Protein AF-A0A7C4RZB6-F1 (afdb_monomer_lite)

Foldseek 3Di:
DDDPCPVVVVLVLDDPDDDQDFDWDPPPDPDIDGDVVSVVVSVVVVVVCVVPDDDDDVVVVVVSVPPDDDD

Structure (mmCIF, N/CA/C/O backbone):
data_AF-A0A7C4RZB6-F1
#
_entry.id   AF-A0A7C4RZB6-F1
#
loop_
_atom_site.group_PDB
_atom_site.id
_atom_site.type_symbol
_atom_site.label_atom_id
_atom_site.label_alt_id
_atom_site.label_comp_id
_atom_site.label_asym_id
_atom_site.label_entity_id
_atom_site.label_seq_id
_atom_site.pdbx_PDB_ins_code
_atom_site.Cartn_x
_atom_site.Cartn_y
_atom_site.Cartn_z
_atom_site.occupancy
_atom_site.B_iso_or_equiv
_atom_site.auth_seq_id
_atom_site.auth_comp_id
_atom_site.auth_asym_id
_atom_site.auth_atom_id
_atom_site.pdbx_PDB_model_num
ATOM 1 N N . SER A 1 1 ? 11.453 -2.308 12.399 1.00 63.94 1 SER A N 1
ATOM 2 C CA . SER A 1 1 ? 10.966 -1.533 11.244 1.00 63.94 1 SER A CA 1
ATOM 3 C C . SER A 1 1 ? 10.070 -0.471 11.826 1.00 63.94 1 SER A C 1
ATOM 5 O O . SER A 1 1 ? 9.248 -0.880 12.625 1.00 63.94 1 SER A O 1
ATOM 7 N N . GLY A 1 2 ? 10.294 0.813 11.536 1.00 70.88 2 GLY A N 1
ATOM 8 C CA . GLY A 1 2 ? 9.354 1.880 11.884 1.00 70.88 2 GLY A CA 1
ATOM 9 C C . GLY A 1 2 ? 8.372 2.046 10.728 1.00 70.88 2 GLY A C 1
ATOM 10 O O . GLY A 1 2 ? 8.795 2.476 9.660 1.00 70.88 2 GLY A O 1
ATOM 11 N N . THR A 1 3 ? 7.123 1.622 10.883 1.00 77.00 3 THR A N 1
ATOM 12 C CA . THR A 1 3 ? 6.055 1.850 9.898 1.00 77.00 3 THR A CA 1
ATOM 13 C C . THR A 1 3 ? 5.077 2.899 10.414 1.00 77.00 3 THR A C 1
ATOM 15 O O . THR A 1 3 ? 4.972 3.107 11.619 1.00 77.00 3 THR A O 1
ATOM 18 N N . ASP A 1 4 ? 4.329 3.545 9.520 1.00 80.75 4 ASP A N 1
ATOM 19 C CA . ASP A 1 4 ? 3.414 4.642 9.869 1.00 80.75 4 ASP A CA 1
ATOM 20 C C . ASP A 1 4 ? 2.345 4.243 10.902 1.00 80.75 4 ASP A C 1
ATOM 22 O O . ASP A 1 4 ? 1.806 5.081 11.614 1.00 80.75 4 ASP A O 1
ATOM 26 N N . THR A 1 5 ? 2.029 2.949 11.008 1.00 84.81 5 THR A N 1
ATOM 27 C CA . THR A 1 5 ? 1.042 2.425 11.969 1.00 84.81 5 THR A CA 1
ATOM 28 C C . THR A 1 5 ? 1.660 1.981 13.298 1.00 84.81 5 THR A C 1
ATOM 30 O O . THR A 1 5 ? 0.939 1.544 14.192 1.00 84.81 5 THR A O 1
ATOM 33 N N . ASP A 1 6 ? 2.975 2.110 13.488 1.00 83.88 6 ASP A N 1
ATOM 34 C CA . ASP A 1 6 ? 3.589 1.656 14.734 1.00 83.88 6 ASP A CA 1
ATOM 35 C C . ASP A 1 6 ? 3.082 2.435 15.949 1.00 83.88 6 ASP A C 1
ATOM 37 O O . ASP A 1 6 ? 2.884 1.838 17.002 1.00 83.88 6 ASP A O 1
ATOM 41 N N . GLU A 1 7 ? 2.792 3.728 15.818 1.00 83.69 7 GLU A N 1
ATOM 42 C CA . GLU A 1 7 ? 2.268 4.522 16.935 1.00 83.69 7 GLU A CA 1
ATOM 43 C C . GLU A 1 7 ? 0.863 4.088 17.361 1.00 83.69 7 GLU A C 1
ATOM 45 O O . GLU A 1 7 ? 0.522 4.161 18.541 1.00 83.69 7 GLU A O 1
ATOM 50 N N . VAL A 1 8 ? 0.062 3.545 16.439 1.00 85.25 8 VAL A N 1
ATOM 51 C CA . VAL A 1 8 ? -1.285 3.051 16.753 1.00 85.25 8 VAL A CA 1
ATOM 52 C C . VAL A 1 8 ? -1.236 1.946 17.805 1.00 85.25 8 VAL A C 1
ATOM 54 O O . VAL A 1 8 ? -2.078 1.919 18.707 1.00 85.25 8 VAL A O 1
ATOM 57 N N . GLN A 1 9 ? -0.217 1.084 17.755 1.00 77.31 9 GLN A N 1
ATOM 58 C CA . GLN A 1 9 ? -0.037 0.006 18.731 1.00 77.31 9 GLN A CA 1
ATOM 59 C C . GLN A 1 9 ? 0.229 0.534 20.155 1.00 77.31 9 GLN A C 1
ATOM 61 O O . GLN A 1 9 ? -0.032 -0.167 21.132 1.00 77.31 9 GLN A O 1
ATOM 66 N N . LEU A 1 10 ? 0.717 1.774 20.288 1.00 84.00 10 LEU A N 1
ATOM 67 C CA . LEU A 1 10 ? 1.048 2.402 21.570 1.00 84.00 10 LEU A CA 1
ATOM 68 C C . LEU A 1 10 ? -0.169 3.025 22.264 1.00 84.00 10 LEU A C 1
ATOM 70 O O . LEU A 1 10 ? -0.129 3.247 23.471 1.00 84.00 10 LEU A O 1
ATOM 74 N N . THR A 1 11 ? -1.257 3.277 21.531 1.00 84.50 11 THR A N 1
ATOM 75 C CA . THR A 1 11 ? -2.415 4.047 22.020 1.00 84.50 11 THR A CA 1
ATOM 76 C C . THR A 1 11 ? -3.214 3.354 23.128 1.00 84.50 11 THR A C 1
ATOM 78 O O . THR A 1 11 ? -3.949 4.025 23.839 1.00 84.50 11 THR A O 1
ATOM 81 N N . ARG A 1 12 ? -3.095 2.024 23.295 1.00 83.31 12 ARG A N 1
ATOM 82 C CA . ARG A 1 12 ? -3.799 1.184 24.301 1.00 83.31 12 ARG A CA 1
ATOM 83 C C . ARG A 1 12 ? -5.335 1.291 24.336 1.00 83.31 12 ARG A C 1
ATOM 85 O O . ARG A 1 12 ? -5.956 0.699 25.212 1.00 83.31 12 ARG A O 1
ATOM 92 N N . ILE A 1 13 ? -5.946 1.984 23.376 1.00 84.00 13 ILE A N 1
ATOM 93 C CA . ILE A 1 13 ? -7.393 2.272 23.345 1.00 84.00 13 ILE A CA 1
ATOM 94 C C . ILE A 1 13 ? -8.102 1.649 22.137 1.00 84.00 13 ILE A C 1
ATOM 96 O O . ILE A 1 13 ? -9.305 1.810 21.986 1.00 84.00 13 ILE A O 1
ATOM 100 N N . GLY A 1 14 ? -7.368 0.904 21.300 1.00 80.62 14 GLY A N 1
ATOM 101 C CA . GLY A 1 14 ? -7.908 0.207 20.133 1.00 80.62 14 GLY A CA 1
ATOM 102 C C . GLY A 1 14 ? -8.409 1.169 19.055 1.00 80.62 14 GLY A C 1
ATOM 103 O O . GLY A 1 14 ? -9.595 1.468 18.980 1.00 80.62 14 GLY A O 1
ATOM 104 N N . VAL A 1 15 ? -7.515 1.625 18.177 1.00 83.88 15 VAL A N 1
ATOM 105 C CA . VAL A 1 15 ? -7.885 2.472 17.033 1.00 83.88 15 VAL A CA 1
ATOM 106 C C . VAL A 1 15 ? -8.132 1.589 15.810 1.00 83.88 15 VAL A C 1
ATOM 108 O O . VAL A 1 15 ? -7.298 0.751 15.461 1.00 83.88 15 VAL A O 1
ATOM 111 N N . LYS A 1 16 ? -9.280 1.765 15.142 1.00 83.62 16 LYS A N 1
ATOM 112 C CA . LYS A 1 16 ? -9.525 1.144 13.833 1.00 83.62 16 LYS A CA 1
ATOM 113 C C . LYS A 1 16 ? -8.535 1.747 12.835 1.00 83.62 16 LYS A C 1
ATOM 115 O O . LYS A 1 16 ? -8.663 2.912 12.469 1.00 83.62 16 LYS A O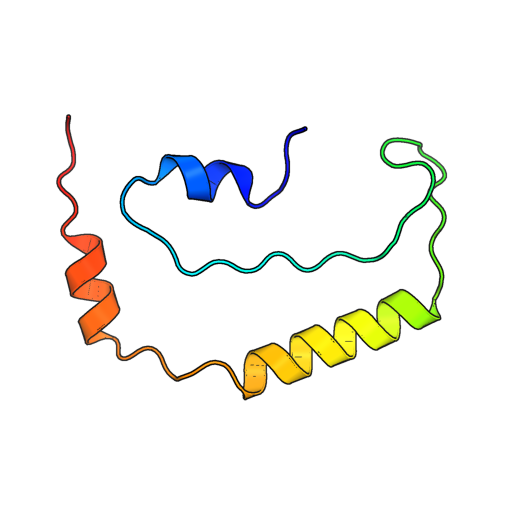 1
ATOM 120 N N . THR A 1 17 ? -7.557 0.962 12.397 1.00 85.94 17 THR A N 1
ATOM 121 C CA . THR A 1 17 ? -6.513 1.431 11.481 1.00 85.94 17 THR A CA 1
ATOM 122 C C . THR A 1 17 ? -6.306 0.449 10.343 1.00 85.94 17 THR A C 1
ATOM 124 O O . THR A 1 17 ? -6.319 -0.765 10.536 1.00 85.94 17 THR A O 1
ATOM 127 N N . ALA A 1 18 ? -6.090 0.997 9.153 1.00 88.12 18 ALA A N 1
ATOM 128 C CA . ALA A 1 18 ? -5.646 0.264 7.984 1.00 88.12 18 ALA A CA 1
ATOM 129 C C . ALA A 1 18 ? -4.408 0.957 7.410 1.00 88.12 18 ALA A C 1
ATOM 131 O O . ALA A 1 18 ? -4.361 2.184 7.336 1.00 88.12 18 ALA A O 1
ATOM 132 N N . LEU A 1 19 ? -3.429 0.160 6.987 1.00 90.69 19 LEU A N 1
ATOM 133 C CA . LEU A 1 19 ? -2.247 0.626 6.271 1.00 90.69 19 LEU A CA 1
ATOM 134 C C . LEU A 1 19 ? -2.320 0.126 4.831 1.00 90.69 19 LEU A C 1
ATOM 136 O O . LEU A 1 19 ? -2.530 -1.063 4.590 1.00 90.69 19 LEU A O 1
ATOM 140 N N . ILE A 1 20 ? -2.136 1.036 3.879 1.00 92.69 20 ILE A N 1
ATOM 141 C CA . ILE A 1 20 ? -2.103 0.732 2.449 1.00 92.69 20 ILE A CA 1
ATOM 142 C C . ILE A 1 20 ? -0.738 1.162 1.918 1.00 92.69 20 ILE A C 1
ATOM 144 O O . ILE A 1 20 ? -0.281 2.270 2.187 1.00 92.69 20 ILE A O 1
ATOM 148 N N . SER A 1 21 ? -0.082 0.290 1.158 1.00 93.56 21 SER A N 1
ATOM 149 C CA . SER A 1 21 ? 1.256 0.542 0.619 1.00 93.56 21 SER A CA 1
ATOM 150 C C . SER A 1 21 ? 1.324 0.217 -0.867 1.00 93.56 21 SER A C 1
ATOM 152 O O . SER A 1 21 ? 0.569 -0.612 -1.375 1.00 93.56 21 SER A O 1
ATOM 154 N N . ILE A 1 22 ? 2.258 0.862 -1.564 1.00 96.69 22 ILE A N 1
ATOM 155 C CA . ILE A 1 22 ? 2.605 0.541 -2.950 1.00 96.69 22 ILE A CA 1
ATOM 156 C C . ILE A 1 22 ? 3.799 -0.425 -2.914 1.00 96.69 22 ILE A C 1
ATOM 158 O O . ILE A 1 22 ? 4.785 -0.128 -2.234 1.00 96.69 22 ILE A O 1
ATOM 162 N N . PRO A 1 23 ? 3.750 -1.572 -3.616 1.00 95.06 23 PRO A N 1
ATOM 163 C CA . PRO A 1 23 ? 4.889 -2.472 -3.727 1.00 95.06 23 PRO A CA 1
ATOM 164 C C . PRO A 1 23 ? 6.135 -1.755 -4.262 1.00 95.06 23 PRO A C 1
ATOM 166 O O . PRO A 1 23 ? 6.112 -1.106 -5.309 1.00 95.06 23 PRO A O 1
ATOM 169 N N . LEU A 1 24 ? 7.242 -1.910 -3.540 1.00 95.56 24 LEU A N 1
ATOM 170 C CA . LEU A 1 24 ? 8.483 -1.174 -3.758 1.00 95.56 24 LEU A CA 1
ATOM 171 C C . LEU A 1 24 ? 9.692 -2.117 -3.728 1.00 95.56 24 LEU A C 1
ATOM 173 O O . LEU A 1 24 ? 9.764 -3.036 -2.911 1.00 95.56 24 LEU A O 1
ATOM 177 N N . LYS A 1 25 ? 10.684 -1.855 -4.586 1.00 96.81 25 LYS A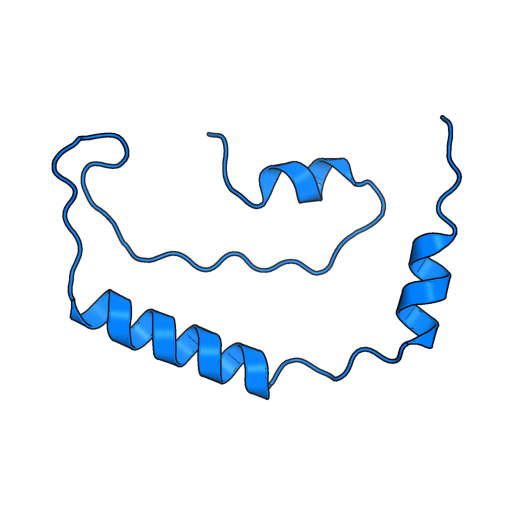 N 1
ATOM 178 C CA . LYS A 1 25 ? 12.036 -2.421 -4.489 1.00 96.81 25 LYS A CA 1
ATOM 179 C C . LYS A 1 25 ? 13.041 -1.354 -4.062 1.00 96.81 25 LYS A C 1
ATOM 181 O O . LYS A 1 25 ? 13.006 -0.236 -4.569 1.00 96.81 25 LYS A O 1
ATOM 186 N N . TYR A 1 26 ? 13.995 -1.778 -3.229 1.00 95.69 26 TYR A N 1
ATOM 187 C CA . TYR A 1 26 ? 15.108 -0.966 -2.719 1.00 95.69 26 TYR A CA 1
ATOM 188 C C . TYR A 1 26 ? 14.686 0.158 -1.766 1.00 95.69 26 TYR A C 1
ATOM 190 O O . TYR A 1 26 ? 15.235 1.251 -1.831 1.00 95.69 26 TYR A O 1
ATOM 198 N N . MET A 1 27 ? 13.759 -0.127 -0.849 1.00 92.12 27 MET A N 1
ATOM 199 C CA . MET A 1 27 ? 13.393 0.804 0.227 1.00 92.12 27 MET A CA 1
ATOM 200 C C . MET A 1 27 ? 14.645 1.357 0.936 1.00 92.12 27 MET A C 1
ATOM 202 O O . MET A 1 27 ? 15.585 0.599 1.194 1.00 92.12 27 MET A O 1
ATOM 206 N N . HIS A 1 28 ? 14.657 2.665 1.211 1.00 92.81 28 HIS A N 1
ATOM 207 C CA . HIS A 1 28 ? 15.781 3.423 1.795 1.00 92.81 28 HIS A CA 1
ATOM 208 C C . HIS A 1 28 ? 17.005 3.612 0.889 1.00 92.81 28 HIS A C 1
ATOM 210 O O . HIS A 1 28 ? 18.074 4.002 1.361 1.00 92.81 28 HIS A O 1
ATOM 216 N N . ASN A 1 29 ? 16.873 3.369 -0.412 1.00 96.12 29 ASN A N 1
ATOM 217 C CA . ASN A 1 29 ? 17.899 3.739 -1.382 1.00 96.12 29 ASN A CA 1
ATOM 218 C C . ASN A 1 29 ? 17.478 5.028 -2.097 1.00 96.12 29 ASN A C 1
ATOM 220 O O . ASN A 1 29 ? 16.293 5.228 -2.327 1.00 96.12 29 ASN A O 1
ATOM 224 N N . PRO A 1 30 ? 18.417 5.886 -2.532 1.00 96.44 30 PRO A N 1
ATOM 225 C CA . PRO A 1 30 ? 18.068 7.081 -3.308 1.00 96.44 30 PRO A CA 1
ATOM 226 C C . PRO A 1 30 ? 17.421 6.752 -4.666 1.00 96.44 30 PRO A C 1
ATOM 228 O O . PRO A 1 30 ? 16.809 7.619 -5.282 1.00 96.44 30 PRO A O 1
ATOM 231 N N . TYR A 1 31 ? 17.558 5.505 -5.134 1.00 96.31 31 TYR A N 1
ATOM 232 C CA . TYR A 1 31 ? 16.967 5.007 -6.372 1.00 96.31 31 TYR A CA 1
ATOM 233 C C . TYR A 1 31 ? 16.002 3.861 -6.077 1.00 96.31 31 TYR A C 1
ATOM 235 O O . TYR A 1 31 ? 16.373 2.686 -6.049 1.00 96.31 31 TYR A O 1
ATOM 243 N N . GLU A 1 32 ? 14.750 4.233 -5.873 1.00 97.00 32 GLU A N 1
ATOM 244 C CA . GLU A 1 32 ? 13.646 3.325 -5.598 1.00 97.00 32 GLU A CA 1
ATOM 245 C C . GLU A 1 32 ? 12.937 2.899 -6.889 1.00 97.00 32 GLU A C 1
ATOM 247 O O . GLU A 1 32 ? 12.905 3.634 -7.879 1.00 97.00 32 GLU A O 1
ATOM 252 N N . LYS A 1 33 ? 12.388 1.678 -6.908 1.00 97.62 33 LYS A N 1
ATOM 253 C CA . LYS A 1 33 ? 11.696 1.140 -8.088 1.00 97.62 33 LYS A CA 1
ATOM 254 C C . LYS A 1 33 ? 10.314 0.620 -7.733 1.00 97.62 33 LYS A C 1
ATOM 256 O O . LYS A 1 33 ? 10.180 -0.287 -6.915 1.00 97.62 33 LYS A O 1
ATOM 261 N N . ILE A 1 34 ? 9.325 1.121 -8.458 1.00 97.75 34 ILE A N 1
ATOM 262 C CA . ILE A 1 34 ? 7.917 0.733 -8.365 1.00 97.75 34 ILE A CA 1
ATOM 263 C C . ILE A 1 34 ? 7.360 0.411 -9.755 1.00 97.75 34 ILE A C 1
ATOM 265 O O . ILE A 1 34 ? 8.002 0.686 -10.774 1.00 97.75 34 ILE A O 1
ATOM 269 N N . ILE A 1 35 ? 6.157 -0.156 -9.798 1.00 98.25 35 ILE A N 1
ATOM 270 C CA . ILE A 1 35 ? 5.380 -0.336 -11.026 1.00 98.25 35 ILE A CA 1
ATOM 271 C C . ILE A 1 35 ? 4.293 0.742 -11.057 1.00 98.25 35 ILE A C 1
ATOM 273 O O . ILE A 1 35 ? 3.530 0.879 -10.108 1.00 98.25 35 ILE A O 1
ATOM 277 N N . VAL A 1 36 ? 4.190 1.490 -12.162 1.00 97.94 36 VAL A N 1
ATOM 278 C CA . VAL A 1 36 ? 3.212 2.592 -12.302 1.00 97.94 36 VAL A CA 1
ATOM 279 C C . VAL A 1 36 ? 1.773 2.104 -12.114 1.00 97.94 36 VAL A C 1
ATOM 281 O O . VAL A 1 36 ? 0.988 2.747 -11.427 1.00 97.94 36 VAL A O 1
ATOM 284 N N . LYS A 1 37 ? 1.448 0.923 -12.650 1.00 98.31 37 LYS A N 1
ATOM 285 C CA . LYS A 1 37 ? 0.134 0.291 -12.484 1.00 98.31 37 LYS A CA 1
ATOM 286 C C . LYS A 1 37 ? -0.246 0.082 -11.014 1.00 98.31 37 LYS A C 1
ATOM 288 O O . LYS A 1 37 ? -1.406 0.272 -10.666 1.00 98.31 37 LYS A O 1
ATOM 293 N N . ASP A 1 38 ? 0.712 -0.260 -10.154 1.00 98.25 38 ASP A N 1
ATOM 294 C CA . ASP A 1 38 ? 0.428 -0.466 -8.732 1.00 98.25 38 ASP A CA 1
ATOM 295 C C . ASP A 1 38 ? 0.082 0.860 -8.040 1.00 98.25 38 ASP A C 1
ATOM 297 O O . ASP A 1 38 ? -0.751 0.879 -7.142 1.00 98.25 38 ASP A O 1
ATOM 301 N N . VAL A 1 39 ? 0.638 1.990 -8.498 1.00 98.12 39 VAL A N 1
ATOM 302 C CA . VAL A 1 39 ? 0.248 3.327 -8.014 1.00 98.12 39 VAL A CA 1
ATOM 303 C C . VAL A 1 39 ? -1.220 3.605 -8.338 1.00 98.12 39 VAL A C 1
ATOM 305 O O . VAL A 1 39 ? -1.983 4.027 -7.470 1.00 98.12 39 VAL A O 1
ATOM 308 N N . GLU A 1 40 ? -1.626 3.347 -9.582 1.00 98.31 40 GLU A N 1
ATOM 309 C CA . GLU A 1 40 ? -3.001 3.569 -10.037 1.00 98.31 40 GLU A CA 1
ATOM 310 C C . GLU A 1 40 ? -3.997 2.658 -9.316 1.00 98.31 40 GLU A C 1
ATOM 312 O O . GLU A 1 40 ? -5.062 3.105 -8.891 1.00 98.31 40 GLU A O 1
ATOM 317 N N . ASP A 1 41 ? -3.660 1.378 -9.165 1.00 98.19 41 ASP A N 1
ATOM 318 C CA . ASP A 1 41 ? -4.527 0.407 -8.504 1.00 98.19 41 ASP A CA 1
ATOM 319 C C . ASP A 1 41 ? -4.614 0.674 -6.990 1.00 98.19 41 ASP A C 1
ATOM 321 O O . ASP A 1 41 ? -5.707 0.602 -6.424 1.00 98.19 41 ASP A O 1
ATOM 325 N N . THR A 1 42 ? -3.523 1.106 -6.345 1.00 98.06 42 THR A N 1
ATOM 326 C CA . THR A 1 42 ? -3.549 1.575 -4.951 1.00 98.06 42 THR A CA 1
ATOM 327 C C . THR A 1 42 ? -4.395 2.842 -4.788 1.00 98.06 42 THR A C 1
ATOM 329 O O . THR A 1 42 ? -5.156 2.944 -3.826 1.00 98.06 42 THR A O 1
ATOM 332 N N . ALA A 1 43 ? -4.343 3.790 -5.731 1.00 97.38 43 ALA A N 1
ATOM 333 C CA . ALA A 1 43 ? -5.200 4.977 -5.698 1.00 97.38 43 ALA A CA 1
ATOM 334 C C . ALA A 1 43 ? -6.692 4.615 -5.821 1.00 97.38 43 ALA A C 1
ATOM 336 O O . ALA A 1 43 ? -7.524 5.149 -5.085 1.00 97.38 43 ALA A O 1
ATOM 337 N N . LYS A 1 44 ? -7.038 3.660 -6.697 1.00 97.56 44 LYS A N 1
ATOM 338 C CA . LYS A 1 44 ? -8.407 3.125 -6.799 1.00 97.56 44 LYS A CA 1
ATOM 339 C C . LYS A 1 44 ? -8.837 2.437 -5.508 1.00 97.56 44 LYS A C 1
ATOM 341 O O . LYS A 1 44 ? -9.965 2.643 -5.072 1.00 97.56 44 LYS A O 1
ATOM 346 N N . LEU A 1 45 ? -7.954 1.652 -4.887 1.00 96.69 45 LEU A N 1
ATOM 347 C CA . LEU A 1 45 ? -8.227 0.993 -3.610 1.00 96.69 45 LEU A CA 1
ATOM 348 C C . LEU A 1 45 ? -8.491 2.011 -2.494 1.00 96.69 45 LEU A C 1
ATOM 350 O O . LEU A 1 45 ? -9.439 1.836 -1.731 1.00 96.69 45 LEU A O 1
ATOM 354 N N . LEU A 1 46 ? -7.697 3.081 -2.418 1.00 95.62 46 LEU A N 1
ATOM 355 C CA . LEU A 1 46 ? -7.904 4.172 -1.463 1.00 95.62 46 LEU A CA 1
ATOM 356 C C . LEU A 1 46 ? -9.258 4.854 -1.673 1.00 95.62 46 LEU A C 1
ATOM 358 O O . LEU A 1 46 ? -10.021 4.993 -0.721 1.00 95.62 46 LEU A O 1
ATOM 362 N N . ALA A 1 47 ? -9.586 5.222 -2.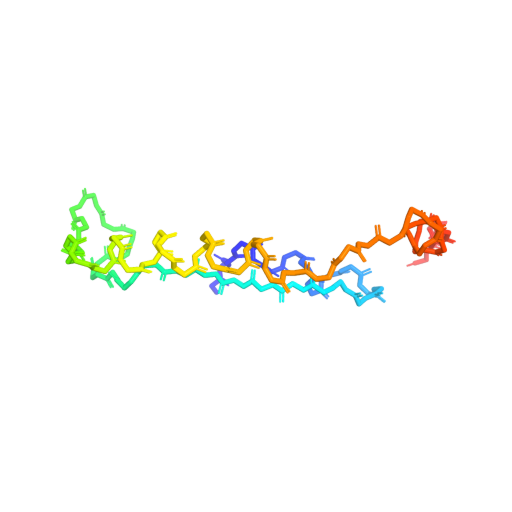915 1.00 96.31 47 ALA A N 1
ATOM 363 C CA . ALA A 1 47 ? -10.865 5.849 -3.242 1.00 96.31 47 ALA A CA 1
ATOM 364 C C . ALA A 1 47 ? -12.053 4.925 -2.933 1.00 96.31 47 ALA A C 1
ATOM 366 O O . ALA A 1 47 ? -13.029 5.349 -2.316 1.00 96.31 47 ALA A O 1
ATOM 367 N N . PHE A 1 48 ? -11.952 3.647 -3.310 1.00 95.56 48 PHE A N 1
ATOM 368 C CA . PHE A 1 48 ? -12.9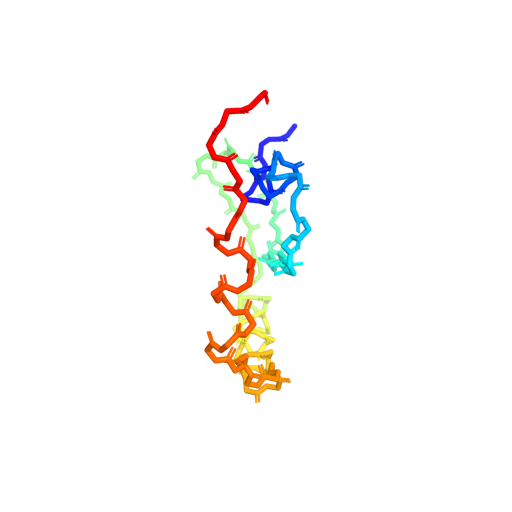52 2.636 -2.986 1.00 95.56 48 PHE A CA 1
ATOM 369 C C . PHE A 1 48 ? -13.143 2.513 -1.473 1.00 95.56 48 PHE A C 1
ATOM 371 O O . PHE A 1 48 ? -14.276 2.540 -1.000 1.00 95.56 48 PHE A O 1
ATOM 378 N N . SER A 1 49 ? -12.046 2.434 -0.717 1.00 93.00 49 SER A N 1
ATOM 379 C CA . SER A 1 49 ? -12.089 2.320 0.741 1.00 93.00 49 SER A CA 1
ATOM 380 C C . SER A 1 49 ? -12.753 3.544 1.364 1.00 93.00 49 SER A C 1
ATOM 382 O O . SER A 1 49 ? -13.677 3.386 2.148 1.00 93.00 49 SER A O 1
ATOM 384 N N . ALA A 1 50 ? -12.363 4.757 0.960 1.00 90.75 50 ALA A N 1
ATOM 385 C CA . ALA A 1 50 ? -12.926 5.998 1.488 1.00 90.75 50 ALA A CA 1
ATOM 386 C C . ALA A 1 50 ? -14.450 6.106 1.295 1.00 90.75 50 ALA A C 1
ATOM 388 O O . ALA A 1 50 ? -15.138 6.580 2.190 1.00 90.75 50 ALA A O 1
ATOM 389 N N . VAL A 1 51 ? -14.982 5.635 0.160 1.00 94.19 51 VAL A N 1
ATOM 390 C CA . VAL A 1 51 ? -16.430 5.662 -0.131 1.00 94.19 51 VAL A CA 1
ATOM 391 C C . VAL A 1 51 ? -17.214 4.597 0.646 1.00 94.19 51 VAL A C 1
ATOM 393 O O . VAL A 1 51 ? -18.401 4.779 0.894 1.00 94.19 51 VAL A O 1
ATOM 396 N N . HIS A 1 52 ? -16.579 3.484 1.017 1.00 90.75 52 HIS A N 1
ATOM 397 C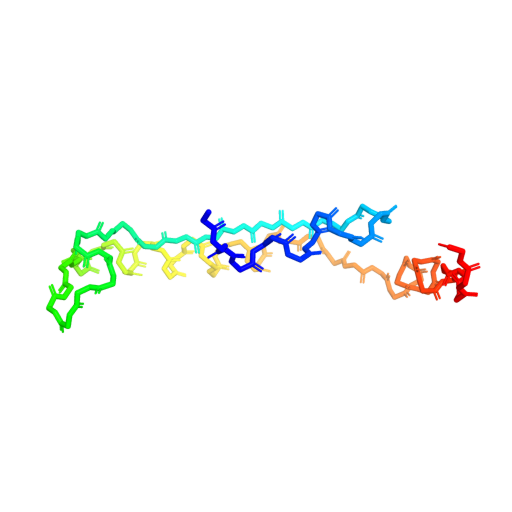 CA . HIS A 1 52 ? -17.246 2.360 1.688 1.00 90.75 52 HIS A CA 1
ATOM 398 C C . HIS A 1 52 ? -16.967 2.292 3.191 1.00 90.75 52 HIS A C 1
ATOM 400 O O . HIS A 1 52 ? -17.472 1.391 3.865 1.00 90.75 52 HIS A O 1
ATOM 406 N N . LEU A 1 53 ? -16.160 3.209 3.729 1.00 86.88 53 LEU A N 1
ATOM 407 C CA . LEU A 1 53 ? -16.010 3.331 5.170 1.00 86.88 53 LEU A CA 1
ATOM 408 C C . LEU A 1 53 ? -17.348 3.792 5.768 1.00 86.88 53 LEU A C 1
ATOM 410 O O . LEU A 1 53 ? -17.955 4.725 5.242 1.00 86.88 53 LEU A O 1
ATOM 414 N N . PRO A 1 54 ? -17.827 3.137 6.840 1.00 81.56 54 PRO A N 1
ATOM 415 C CA . PRO A 1 54 ? -19.041 3.571 7.512 1.00 81.56 54 PRO A CA 1
ATOM 416 C C . PRO A 1 54 ? -18.845 4.988 8.054 1.00 81.56 54 PRO A C 1
ATOM 418 O O . PRO A 1 54 ? -17.755 5.321 8.529 1.00 81.56 54 PRO A O 1
ATOM 421 N N . GLU A 1 55 ? -19.898 5.806 8.004 1.00 72.19 55 GLU A N 1
ATOM 422 C CA . GLU A 1 55 ? -19.906 7.074 8.731 1.00 72.19 55 GLU A CA 1
ATOM 423 C C . GLU A 1 55 ? -19.658 6.780 10.214 1.00 72.19 55 GLU A C 1
ATOM 425 O O . GLU A 1 55 ? -20.273 5.891 10.807 1.00 72.19 55 GLU A O 1
ATOM 430 N N . ILE A 1 56 ? -18.681 7.478 10.790 1.00 66.38 56 ILE A N 1
ATOM 431 C CA . ILE A 1 56 ? -18.439 7.440 12.227 1.00 66.38 56 ILE A CA 1
ATOM 432 C C . ILE A 1 56 ? -19.292 8.556 12.814 1.00 66.38 56 ILE A C 1
ATOM 434 O O . ILE A 1 56 ? -19.030 9.734 12.565 1.00 66.38 56 ILE A O 1
ATOM 438 N N . GLU A 1 57 ? -20.308 8.183 13.584 1.00 61.88 57 GLU A N 1
ATOM 439 C CA . GLU A 1 57 ? -21.117 9.143 14.327 1.00 61.88 57 GLU A CA 1
ATOM 440 C C . GLU A 1 57 ? -20.237 9.876 15.352 1.00 61.88 57 GLU A C 1
ATOM 442 O O . GLU A 1 57 ? -19.453 9.264 16.086 1.00 61.88 57 GLU A O 1
ATOM 447 N N . TYR A 1 58 ? -20.371 11.204 15.429 1.00 58.12 58 TYR A N 1
ATOM 448 C CA . TYR A 1 58 ? -19.555 12.063 16.303 1.00 58.12 58 TYR A CA 1
ATOM 449 C C . TYR A 1 58 ? -19.624 11.678 17.795 1.00 58.12 58 TYR A C 1
ATOM 451 O O . TYR A 1 58 ? -18.72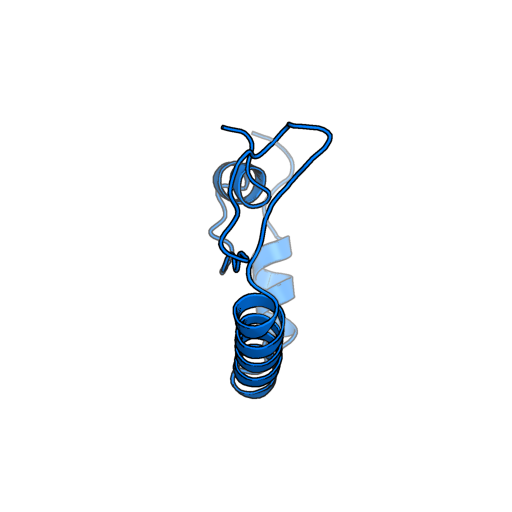2 12.011 18.567 1.00 58.12 58 TYR A O 1
ATOM 459 N N . GLU A 1 59 ? -20.666 10.960 18.209 1.00 57.31 59 GLU A N 1
ATOM 460 C CA . GLU A 1 59 ? -20.863 10.477 19.578 1.00 57.31 59 GLU A CA 1
ATOM 461 C C . GLU A 1 59 ? -19.901 9.335 19.955 1.00 57.31 59 GLU A C 1
ATOM 463 O O . GLU A 1 59 ? -19.424 9.294 21.093 1.00 57.31 59 GLU A O 1
ATOM 468 N N . GLU A 1 60 ? -19.507 8.468 19.008 1.00 58.81 60 GLU A N 1
ATOM 469 C CA . GLU A 1 60 ? -18.475 7.450 19.261 1.00 58.81 60 GLU A CA 1
ATOM 470 C C . GLU A 1 60 ? -17.112 8.109 19.527 1.00 58.81 60 GLU A C 1
ATOM 472 O O . GLU A 1 60 ? -16.402 7.696 20.446 1.00 58.81 60 GLU A O 1
ATOM 477 N N . LEU A 1 61 ? -16.782 9.197 18.818 1.00 56.91 61 LEU A N 1
ATOM 478 C CA . LEU A 1 61 ? -15.518 9.932 18.979 1.00 56.91 61 LEU A CA 1
ATOM 479 C C . LEU A 1 61 ? -15.361 10.566 20.372 1.00 56.91 61 LEU A C 1
ATOM 481 O O . LEU A 1 61 ? -14.256 10.572 20.917 1.00 56.91 61 LEU A O 1
ATOM 485 N N . GLN A 1 62 ? -16.448 11.053 20.984 1.00 55.00 62 GLN A N 1
ATOM 486 C CA . GLN A 1 62 ? -16.396 11.611 22.343 1.00 55.00 62 GLN A CA 1
ATOM 487 C C . GLN A 1 62 ? -16.255 10.542 23.431 1.00 55.00 62 GLN A C 1
ATOM 489 O O . GLN A 1 62 ? -15.627 10.799 24.458 1.00 55.00 62 GLN A O 1
ATOM 494 N N . SER A 1 63 ? -16.776 9.332 23.204 1.00 54.28 63 SER A N 1
ATOM 495 C CA . SER A 1 63 ? -16.577 8.217 24.138 1.00 54.28 63 SER A CA 1
ATOM 496 C C . SER A 1 63 ? -15.108 7.769 24.188 1.00 54.28 63 SER A C 1
ATOM 498 O O . SER A 1 63 ? -14.579 7.502 25.269 1.00 54.28 63 SER A O 1
ATOM 500 N N . ILE A 1 64 ? -14.417 7.793 23.040 1.00 57.97 64 ILE A N 1
ATOM 501 C CA . ILE A 1 64 ? -13.005 7.405 22.889 1.00 57.97 64 ILE A CA 1
ATOM 502 C C . ILE A 1 64 ? -12.063 8.474 23.478 1.00 57.97 64 ILE A C 1
ATOM 504 O O . ILE A 1 64 ? -11.030 8.140 24.052 1.00 57.97 64 ILE A O 1
ATOM 508 N N . GLY A 1 65 ? -12.432 9.758 23.406 1.00 50.00 65 GLY A N 1
ATOM 509 C CA . GLY A 1 65 ? -11.653 10.877 23.959 1.00 50.00 65 GLY A CA 1
ATOM 510 C C . GLY A 1 65 ? -11.655 11.002 25.490 1.00 50.00 65 GLY A C 1
ATOM 511 O O . GLY A 1 65 ? -10.989 11.883 26.023 1.00 50.00 65 GLY A O 1
ATOM 512 N N . SER A 1 66 ? -12.379 10.138 26.212 1.00 47.84 66 SER A N 1
ATOM 513 C CA . SER A 1 66 ? -12.435 10.142 27.686 1.00 47.84 66 SER A CA 1
ATOM 514 C C . SER A 1 66 ? -11.325 9.320 28.365 1.00 47.84 66 SER A C 1
ATOM 516 O O . SER A 1 66 ? -11.334 9.139 29.587 1.00 47.84 66 SER A O 1
ATOM 518 N N . VAL A 1 67 ? -10.351 8.829 27.591 1.00 53.97 67 VAL A N 1
ATOM 519 C CA . VAL A 1 67 ? -9.184 8.111 28.114 1.00 53.97 67 VAL A CA 1
ATOM 520 C C . VAL A 1 67 ? -8.363 9.075 28.965 1.00 53.97 67 VAL A C 1
ATOM 522 O O . VAL A 1 67 ? -7.840 10.079 28.491 1.00 53.97 67 VAL A O 1
ATOM 525 N N . ARG A 1 68 ? -8.315 8.756 30.257 1.00 51.12 68 ARG A N 1
ATOM 526 C CA . ARG A 1 68 ? -7.670 9.521 31.321 1.00 51.12 68 ARG A CA 1
ATOM 527 C C . ARG A 1 68 ? -6.209 9.813 30.981 1.00 51.12 68 ARG A C 1
ATOM 529 O O . ARG A 1 68 ? -5.432 8.889 30.754 1.00 51.12 68 ARG A O 1
ATOM 536 N N . GLU A 1 69 ? -5.839 11.091 31.016 1.00 44.84 69 GLU A N 1
ATOM 537 C CA . GLU A 1 69 ? -4.443 11.487 31.183 1.00 44.84 69 GLU A CA 1
ATOM 538 C C . GLU A 1 69 ? -3.916 10.885 32.493 1.00 44.84 69 GLU A C 1
ATOM 540 O O . GLU A 1 69 ? -4.439 11.172 33.570 1.00 44.84 69 GLU A O 1
ATOM 545 N N . GLY A 1 70 ? -2.873 10.065 32.384 1.00 48.09 70 GLY A N 1
ATOM 546 C CA . GLY A 1 70 ? -2.081 9.595 33.516 1.00 48.09 70 GLY A CA 1
ATOM 547 C C . GLY A 1 70 ? -2.431 8.193 34.002 1.00 48.09 70 GLY A C 1
ATOM 548 O O . GLY A 1 70 ? -3.316 8.034 34.837 1.00 48.09 70 GLY A O 1
ATOM 549 N N . GLU A 1 71 ? -1.669 7.211 33.515 1.00 36.47 71 GLU A N 1
ATOM 550 C CA . GLU A 1 71 ? -0.998 6.157 34.301 1.00 36.47 71 GLU A CA 1
ATOM 551 C C . GLU A 1 71 ? 0.094 5.478 33.456 1.00 36.47 71 GLU A C 1
ATOM 553 O O . GLU A 1 71 ? -0.188 5.088 32.298 1.00 36.47 71 GLU A O 1
#

Radius of gyration: 17.05 Å; chains: 1; bounding box: 39×14×47 Å

Sequence (71 aa):
SGTDTDEVQLTRIGVKTALISIPLKYMHNPYEKIIVKDVEDTAKLLAFSAVHLPEIEYEELQSIGSVREGE

Organism: Fervidobacterium pennivorans (NCBI:txid93466)

Secondary structure (DSSP, 8-state):
---TTGGGGGSSS----------EESTTSSS-EE-HHHHHHHHHHHHHHHHHSPP--HHHHHHHTT--S--

InterPro domains:
  IPR008007 Peptidase M42 [PF05343] (2-45)
  IPR051464 Peptidase M42 aminopeptidase [PTHR32481] (2-54)

pLDDT: mean 81.99, std 17.18, range [36.47, 98.31]